Protein AF-A0A183KC51-F1 (afdb_monomer_lite)

InterPro domains:
  IPR023796 Serpin domain [PF00079] (11-127)
  IPR036186 Serpin superfamily [SSF56574] (10-128)
  IPR042178 Serpin superfamily, domain 1 [G3DSA:3.30.497.10] (3-129)

Foldseek 3Di:
DDPPDPDQLLVVLLVVCCVVPVPDPDDDDDDSVLVLLVLLLCLLLVVDDDVRNVVSCVSSVNPDRDCSNVVSLVVNQVVVCVQQVDDDPNHGPDDHAAEAEAEPPPDDDPSSVCCCCPRSVYHYYHDHPPDDDDDDDD

Sequence (138 aa):
MGFTTNEPRYNVFARDLLDISATGTNDYLSSPISVFLLLTTLLGSGGPKGNTKVQIAEALGLDDVKEDQKFASRIFALLYHNLTDEKIEGKQIVSIGNGMFLQNKTNIKLNFLTRMSNIFYNDVLNVSSYSYFKIFIH

Organism: NCBI:txid6186

Secondary structure (DSSP, 8-state):
--------HHHHHHHHHHHHH--SSS-----HHHHHHHHHHHHHHT---HHHHHHHHHHTT---TTSHHHHHHHHHHHHHHHHHS-EETTEESS---EEEEEETT----HHHHHHHHHHH-EEEEEE-TT--------

Structure (mmCIF, N/CA/C/O backbone):
data_AF-A0A183KC51-F1
#
_entry.id   AF-A0A183KC51-F1
#
loop_
_atom_site.group_PDB
_atom_site.id
_atom_site.type_symbol
_atom_site.label_atom_id
_atom_site.label_alt_id
_atom_site.label_comp_id
_atom_site.label_asym_id
_atom_site.label_entity_id
_atom_site.label_seq_id
_atom_site.pdbx_PDB_ins_code
_atom_site.Cartn_x
_atom_site.Cartn_y
_atom_site.Cartn_z
_atom_site.occupancy
_atom_site.B_i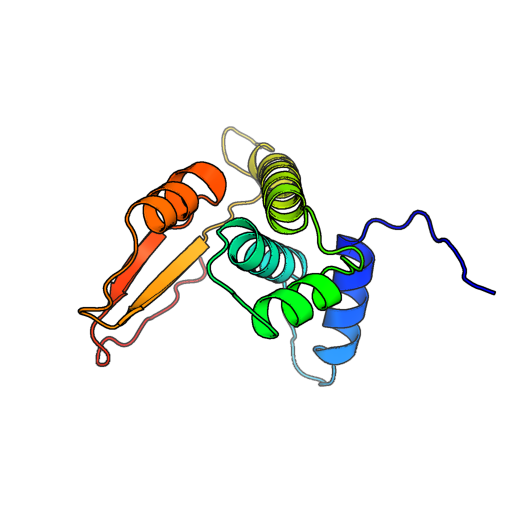so_or_equiv
_atom_site.auth_seq_id
_atom_site.auth_comp_id
_atom_site.auth_asym_id
_atom_site.auth_atom_id
_atom_site.pdbx_PDB_model_num
ATOM 1 N N . MET A 1 1 ? 20.257 24.536 0.609 1.00 31.00 1 MET A N 1
ATOM 2 C CA . MET A 1 1 ? 19.540 24.949 -0.616 1.00 31.00 1 MET A CA 1
ATOM 3 C C . MET A 1 1 ? 18.881 23.701 -1.169 1.00 31.00 1 MET A C 1
ATOM 5 O O . MET A 1 1 ? 19.588 22.832 -1.655 1.00 31.00 1 MET A O 1
ATOM 9 N N . GLY A 1 2 ? 17.580 23.532 -0.926 1.00 37.62 2 GLY A N 1
ATOM 10 C CA . GLY A 1 2 ? 16.860 22.310 -1.285 1.00 37.62 2 GLY A CA 1
ATOM 11 C C . GLY A 1 2 ? 16.558 22.296 -2.776 1.00 37.62 2 GLY A C 1
ATOM 12 O O . GLY A 1 2 ? 15.907 23.210 -3.273 1.00 37.62 2 GLY A O 1
ATOM 13 N N . PHE A 1 3 ? 17.043 21.280 -3.482 1.00 36.06 3 PHE A N 1
ATOM 14 C CA . PHE A 1 3 ? 16.557 20.973 -4.818 1.00 36.06 3 PHE A CA 1
ATOM 15 C C . PHE A 1 3 ? 15.105 20.511 -4.675 1.00 36.06 3 PHE A C 1
ATOM 17 O O . PHE A 1 3 ? 14.848 19.401 -4.220 1.00 36.06 3 PHE A O 1
ATOM 24 N N . THR A 1 4 ? 14.145 21.365 -5.023 1.00 46.41 4 THR A N 1
ATOM 25 C CA . THR A 1 4 ? 12.768 20.934 -5.271 1.00 46.41 4 THR A CA 1
ATOM 26 C C . THR A 1 4 ? 12.748 20.229 -6.620 1.00 46.41 4 THR A C 1
ATOM 28 O O . THR A 1 4 ? 12.428 20.808 -7.656 1.00 46.41 4 THR A O 1
ATOM 31 N N . THR A 1 5 ? 13.163 18.966 -6.639 1.00 51.81 5 THR A N 1
ATOM 32 C CA . THR A 1 5 ? 12.885 18.117 -7.791 1.00 51.81 5 THR A CA 1
ATOM 33 C C . THR A 1 5 ? 11.371 17.895 -7.829 1.00 51.81 5 THR A C 1
ATOM 35 O O . THR A 1 5 ? 10.773 17.447 -6.855 1.00 51.81 5 THR A O 1
ATOM 38 N N . ASN A 1 6 ? 10.723 18.202 -8.957 1.00 69.88 6 ASN A N 1
ATOM 39 C CA . ASN A 1 6 ? 9.317 17.851 -9.232 1.00 69.88 6 ASN A CA 1
ATOM 40 C C . ASN A 1 6 ? 9.127 16.322 -9.397 1.00 69.88 6 ASN A C 1
ATOM 42 O O . ASN A 1 6 ? 8.247 15.868 -10.126 1.00 69.88 6 ASN A O 1
ATOM 46 N N . GLU A 1 7 ? 10.003 15.521 -8.791 1.00 80.56 7 GLU A N 1
ATOM 47 C CA . GLU A 1 7 ? 10.041 14.076 -8.930 1.00 80.56 7 GLU A CA 1
ATOM 48 C C . GLU A 1 7 ? 8.875 13.457 -8.142 1.00 80.56 7 GLU A C 1
ATOM 50 O O . GLU A 1 7 ? 8.670 13.791 -6.969 1.00 80.56 7 GLU A O 1
ATOM 55 N N . PRO A 1 8 ? 8.087 12.553 -8.750 1.00 86.12 8 PRO A N 1
ATOM 56 C CA . PRO A 1 8 ? 7.043 11.852 -8.025 1.00 86.12 8 PRO A CA 1
ATOM 57 C C . PRO A 1 8 ? 7.610 11.064 -6.841 1.00 86.12 8 PRO A C 1
ATOM 59 O O . PRO A 1 8 ? 8.619 10.373 -6.955 1.00 86.12 8 PRO A O 1
ATOM 62 N N . ARG A 1 9 ? 6.919 11.104 -5.701 1.00 87.12 9 ARG A N 1
ATOM 63 C CA . ARG A 1 9 ? 7.398 10.501 -4.442 1.00 87.12 9 ARG A CA 1
ATOM 64 C C . ARG A 1 9 ? 7.661 8.998 -4.529 1.00 87.12 9 ARG A C 1
ATOM 66 O O . ARG A 1 9 ? 8.560 8.503 -3.864 1.00 87.12 9 ARG A O 1
ATOM 73 N N . TYR A 1 10 ? 6.912 8.282 -5.364 1.00 88.88 10 TYR A N 1
ATOM 74 C CA . TYR A 1 10 ? 7.135 6.855 -5.597 1.00 88.88 10 TYR A CA 1
ATOM 75 C C . TYR A 1 10 ? 8.462 6.568 -6.326 1.00 88.88 10 TYR A C 1
ATOM 77 O O . TYR A 1 10 ? 9.019 5.495 -6.125 1.00 88.88 10 TYR A O 1
ATOM 85 N N . ASN A 1 11 ? 9.006 7.514 -7.106 1.00 91.44 11 ASN A N 1
ATOM 86 C CA . ASN A 1 11 ? 10.333 7.379 -7.721 1.00 91.44 11 ASN A CA 1
ATOM 87 C C . ASN A 1 11 ? 11.445 7.591 -6.692 1.00 91.44 11 ASN A C 1
ATOM 89 O O . ASN A 1 11 ? 12.380 6.798 -6.641 1.00 91.44 11 ASN A O 1
ATOM 93 N N . VAL A 1 12 ? 11.306 8.615 -5.838 1.00 92.25 12 VAL A N 1
ATOM 94 C CA . VAL A 1 12 ? 12.233 8.853 -4.718 1.00 92.25 12 VAL A CA 1
ATOM 95 C C . VAL A 1 12 ? 12.270 7.626 -3.808 1.00 92.25 12 VAL A C 1
ATOM 97 O O . VAL A 1 12 ? 13.335 7.065 -3.581 1.00 92.25 12 VAL A O 1
ATOM 100 N N . PHE A 1 13 ? 11.097 7.135 -3.396 1.00 94.06 13 PHE A N 1
ATOM 101 C CA . PHE A 1 13 ? 10.981 5.915 -2.600 1.00 94.06 13 PHE A CA 1
ATOM 102 C C . PHE A 1 13 ? 11.625 4.702 -3.278 1.00 94.06 13 PHE A C 1
ATOM 104 O O . PHE A 1 13 ? 12.310 3.920 -2.625 1.00 94.06 13 PHE A O 1
ATOM 111 N N . ALA A 1 14 ? 11.397 4.521 -4.583 1.00 94.19 14 ALA A N 1
ATOM 112 C CA . ALA A 1 14 ? 11.958 3.393 -5.311 1.00 94.19 14 ALA A CA 1
ATOM 113 C C . ALA A 1 14 ? 13.487 3.434 -5.345 1.00 94.19 14 ALA A C 1
ATOM 115 O O . ALA A 1 14 ? 14.112 2.401 -5.118 1.00 94.19 14 ALA A O 1
ATOM 116 N N . ARG A 1 15 ? 14.074 4.611 -5.585 1.00 93.31 15 ARG A N 1
ATOM 117 C CA . ARG A 1 15 ? 15.525 4.813 -5.546 1.00 93.31 15 ARG A CA 1
ATOM 118 C C . ARG A 1 15 ? 16.080 4.467 -4.168 1.00 93.31 15 ARG A C 1
ATOM 120 O O . ARG A 1 15 ? 16.926 3.587 -4.071 1.00 93.31 15 ARG A O 1
ATOM 127 N N . ASP A 1 16 ? 15.523 5.064 -3.118 1.00 92.88 16 ASP A N 1
ATOM 128 C CA . ASP A 1 16 ? 16.006 4.865 -1.750 1.00 92.88 16 ASP A CA 1
ATOM 129 C C . ASP A 1 16 ? 15.876 3.392 -1.310 1.00 92.88 16 ASP A C 1
ATOM 131 O O . ASP A 1 16 ? 16.779 2.835 -0.685 1.00 92.88 16 ASP A O 1
ATOM 135 N N . LEU A 1 17 ? 14.778 2.716 -1.678 1.00 93.12 17 LEU A N 1
ATOM 136 C CA . LEU A 1 17 ? 14.597 1.292 -1.392 1.00 93.12 17 LEU A CA 1
ATOM 137 C C . LEU A 1 17 ? 15.637 0.435 -2.119 1.00 93.12 17 LEU A C 1
ATOM 139 O O . LEU A 1 17 ? 16.192 -0.487 -1.519 1.00 93.12 17 LEU A O 1
ATOM 143 N N . LEU A 1 18 ? 15.872 0.691 -3.407 1.00 92.56 18 LEU A N 1
ATOM 144 C CA . LEU A 1 18 ? 16.818 -0.084 -4.209 1.00 92.56 18 LEU A CA 1
ATOM 145 C C . LEU A 1 18 ? 18.256 0.126 -3.728 1.00 92.56 18 LEU A C 1
ATOM 147 O O . LEU A 1 18 ? 18.970 -0.861 -3.574 1.00 92.56 18 LEU A O 1
ATOM 151 N N . ASP A 1 19 ? 18.635 1.357 -3.384 1.00 91.88 19 ASP A N 1
ATOM 152 C CA . ASP A 1 19 ? 19.962 1.687 -2.850 1.00 91.88 19 ASP A CA 1
ATOM 153 C C . ASP A 1 19 ? 20.269 0.916 -1.554 1.00 91.88 19 ASP A C 1
ATOM 155 O O . ASP A 1 19 ? 21.395 0.467 -1.336 1.00 91.88 19 ASP A O 1
ATOM 159 N N . ILE A 1 20 ? 19.261 0.713 -0.699 1.00 90.38 20 ILE A N 1
ATOM 160 C CA . ILE A 1 20 ? 19.421 0.006 0.581 1.00 90.38 20 ILE A CA 1
ATOM 161 C C . ILE A 1 20 ? 19.318 -1.519 0.420 1.00 90.38 20 ILE A C 1
ATOM 163 O O . ILE A 1 20 ? 19.943 -2.268 1.173 1.00 90.38 20 ILE A O 1
ATOM 167 N N . SER A 1 21 ? 18.515 -2.008 -0.528 1.00 88.81 21 SER A N 1
ATOM 168 C CA . SER A 1 21 ? 18.199 -3.442 -0.633 1.00 88.81 21 SER A CA 1
ATOM 169 C C . SER A 1 21 ? 19.055 -4.207 -1.644 1.00 88.81 21 SER A C 1
ATOM 171 O O . SER A 1 21 ? 19.238 -5.412 -1.477 1.00 88.81 21 SER A O 1
ATOM 173 N N . ALA A 1 22 ? 19.627 -3.539 -2.648 1.00 86.38 22 ALA A N 1
ATOM 174 C CA . ALA A 1 22 ? 20.441 -4.158 -3.696 1.00 86.38 22 ALA A CA 1
ATOM 175 C C . ALA A 1 22 ? 21.945 -4.174 -3.346 1.00 86.38 22 ALA A C 1
ATOM 177 O O . ALA A 1 22 ? 22.788 -3.717 -4.111 1.00 86.38 22 ALA A O 1
ATOM 178 N N . THR A 1 23 ? 22.298 -4.689 -2.165 1.00 82.25 23 THR A N 1
ATOM 179 C CA . THR A 1 23 ? 23.669 -4.619 -1.611 1.00 82.25 23 THR A CA 1
ATOM 180 C C . THR A 1 23 ? 24.534 -5.862 -1.867 1.00 82.25 23 THR A C 1
ATOM 182 O O . THR A 1 23 ? 25.685 -5.913 -1.434 1.00 82.25 23 THR A O 1
ATOM 185 N N . GLY A 1 24 ? 24.003 -6.876 -2.558 1.00 80.56 24 GLY A N 1
ATOM 186 C CA . GLY A 1 24 ? 24.667 -8.163 -2.796 1.00 80.56 24 GLY A CA 1
ATOM 187 C C . GLY A 1 24 ? 25.032 -8.428 -4.259 1.00 80.56 24 GLY A C 1
ATOM 188 O O . GLY A 1 24 ? 24.647 -7.691 -5.158 1.00 80.56 24 GLY A O 1
ATOM 189 N N . THR A 1 25 ? 25.756 -9.525 -4.497 1.00 81.94 25 THR A N 1
ATOM 190 C CA . THR A 1 25 ? 26.167 -9.984 -5.842 1.00 81.94 25 THR A CA 1
ATOM 191 C C . THR A 1 25 ? 25.259 -11.067 -6.431 1.00 81.94 25 THR A C 1
ATOM 193 O O . THR A 1 25 ? 25.545 -11.580 -7.508 1.00 81.94 25 THR A O 1
ATOM 196 N N . ASN A 1 26 ? 24.215 -11.472 -5.706 1.00 89.69 26 ASN A N 1
ATOM 197 C CA . ASN A 1 26 ? 23.274 -12.498 -6.151 1.00 89.69 26 ASN A CA 1
ATOM 198 C C . ASN A 1 26 ? 22.178 -11.890 -7.028 1.00 89.69 26 ASN A C 1
ATOM 200 O O . ASN A 1 26 ? 21.915 -10.689 -6.951 1.00 89.69 26 ASN A O 1
ATOM 204 N N . ASP A 1 27 ? 21.489 -12.744 -7.785 1.00 90.12 27 ASP A N 1
ATOM 205 C CA . ASP A 1 27 ? 20.282 -12.353 -8.508 1.00 90.12 27 ASP A CA 1
ATOM 206 C C . ASP A 1 27 ? 19.275 -11.713 -7.545 1.00 90.12 27 ASP A C 1
ATOM 208 O O . ASP A 1 27 ? 18.909 -12.281 -6.511 1.00 90.12 27 ASP A O 1
ATOM 212 N N . TYR A 1 28 ? 18.843 -10.504 -7.892 1.00 89.81 28 TYR A N 1
ATOM 213 C CA . TYR A 1 28 ? 17.953 -9.685 -7.085 1.00 89.81 28 TYR A CA 1
ATOM 214 C C . TYR A 1 28 ? 16.738 -9.282 -7.919 1.00 89.81 28 TYR A C 1
ATOM 216 O O . TYR A 1 28 ? 16.870 -8.711 -9.001 1.00 89.81 28 TYR A O 1
ATOM 224 N N . LEU A 1 29 ? 15.547 -9.568 -7.394 1.00 89.50 29 LEU A N 1
ATOM 225 C CA . LEU A 1 29 ? 14.273 -9.186 -7.990 1.00 89.50 29 LEU A CA 1
ATOM 226 C C . LEU A 1 29 ? 13.430 -8.472 -6.939 1.00 89.50 29 LEU A C 1
ATOM 228 O O . LEU A 1 29 ? 13.199 -8.993 -5.849 1.00 89.50 29 LEU A O 1
ATOM 232 N N . SER A 1 30 ? 12.946 -7.285 -7.285 1.00 91.62 30 SER A N 1
ATOM 233 C CA . SER A 1 30 ? 12.105 -6.482 -6.407 1.00 91.62 30 SER A CA 1
ATOM 234 C C . SER A 1 30 ? 11.132 -5.635 -7.208 1.00 91.62 30 SER A C 1
ATOM 236 O O . SER A 1 30 ? 11.374 -5.291 -8.363 1.00 91.62 30 SER A O 1
ATOM 238 N N . SER A 1 31 ? 10.026 -5.283 -6.560 1.00 93.50 31 SER A N 1
ATOM 239 C CA . SER A 1 31 ? 9.030 -4.349 -7.064 1.00 93.50 31 SER A CA 1
ATOM 240 C C . SER A 1 31 ? 8.850 -3.239 -6.026 1.00 93.50 31 SER A C 1
ATOM 242 O O . SER A 1 31 ? 8.004 -3.362 -5.133 1.00 93.50 31 SER A O 1
ATOM 244 N N . PRO A 1 32 ? 9.631 -2.143 -6.106 1.00 94.50 32 PRO A N 1
ATOM 245 C CA . PRO A 1 32 ? 9.513 -1.037 -5.159 1.00 94.50 32 PRO A CA 1
ATOM 246 C C . PRO A 1 32 ? 8.107 -0.441 -5.096 1.00 94.50 32 PRO A C 1
ATOM 248 O O . PRO A 1 32 ? 7.631 -0.068 -4.025 1.00 94.50 32 PRO A O 1
ATOM 251 N N . ILE A 1 33 ? 7.401 -0.432 -6.230 1.00 93.69 33 ILE A N 1
ATOM 252 C CA . ILE A 1 33 ? 6.013 0.021 -6.299 1.00 93.69 33 ILE A CA 1
ATOM 253 C C . ILE A 1 33 ? 5.074 -0.851 -5.453 1.00 93.69 33 ILE A C 1
ATOM 255 O O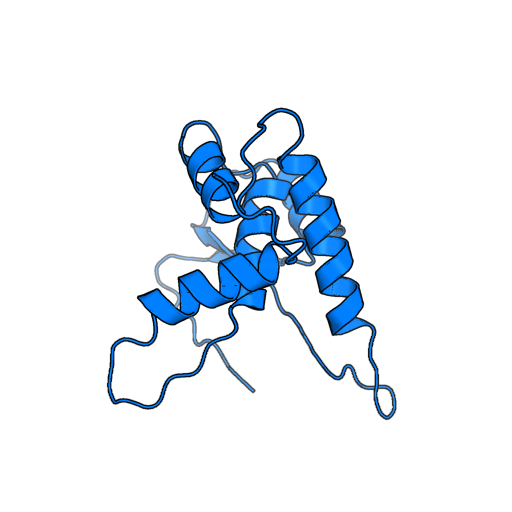 . ILE A 1 33 ? 4.171 -0.320 -4.814 1.00 93.69 33 ILE A O 1
ATOM 259 N N . SER A 1 34 ? 5.318 -2.163 -5.355 1.00 93.12 34 SER A N 1
ATOM 260 C CA . SER A 1 34 ? 4.519 -3.056 -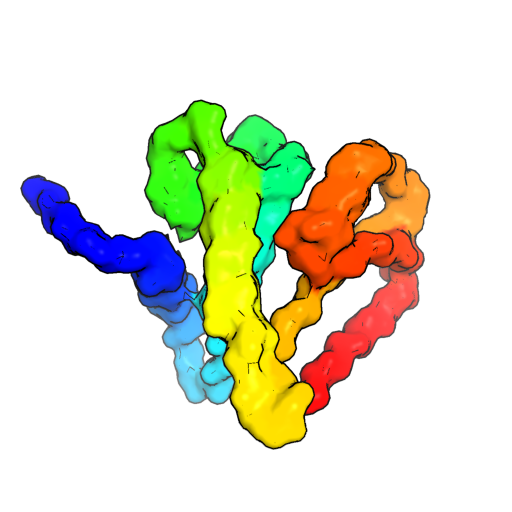4.503 1.00 93.12 34 SER A CA 1
ATOM 261 C C . SER A 1 34 ? 4.698 -2.727 -3.019 1.00 93.12 34 SER A C 1
ATOM 263 O O . SER A 1 34 ? 3.726 -2.678 -2.267 1.00 93.12 34 SER A O 1
ATOM 265 N N . VAL A 1 35 ? 5.929 -2.422 -2.595 1.00 94.81 35 VAL A N 1
ATOM 266 C CA . VAL A 1 35 ? 6.216 -1.994 -1.215 1.00 94.81 35 VAL A CA 1
ATOM 267 C C . VAL A 1 35 ? 5.581 -0.630 -0.930 1.00 94.81 35 VAL A C 1
ATOM 269 O O . VAL A 1 35 ? 4.980 -0.428 0.125 1.00 94.81 35 VAL A O 1
ATOM 272 N N . PHE A 1 36 ? 5.632 0.291 -1.891 1.00 95.38 36 PHE A N 1
ATOM 273 C CA . PHE A 1 36 ? 4.977 1.591 -1.780 1.00 95.38 36 PHE A CA 1
ATOM 274 C C . PHE A 1 36 ? 3.446 1.461 -1.640 1.00 95.38 36 PHE A C 1
ATOM 276 O O . PHE A 1 36 ? 2.832 2.093 -0.774 1.00 95.38 36 PHE A O 1
ATOM 283 N N . LEU A 1 37 ? 2.812 0.593 -2.437 1.00 95.38 37 LEU A N 1
ATOM 284 C CA . LEU A 1 37 ? 1.377 0.288 -2.344 1.00 95.38 37 LEU A CA 1
ATOM 285 C C . LEU A 1 37 ? 1.003 -0.361 -1.000 1.00 95.38 37 LEU A C 1
ATOM 287 O O . LEU A 1 37 ? -0.036 -0.038 -0.420 1.00 95.38 37 LEU A O 1
ATOM 291 N N . LEU A 1 38 ? 1.869 -1.212 -0.447 1.00 95.44 38 LEU A N 1
ATOM 292 C CA . LEU A 1 38 ? 1.685 -1.779 0.891 1.00 95.44 38 LEU A CA 1
ATOM 293 C C . LEU A 1 38 ? 1.707 -0.692 1.978 1.00 95.44 38 LEU A C 1
ATOM 295 O O . LEU A 1 38 ? 0.811 -0.636 2.822 1.00 95.44 38 LEU A O 1
ATOM 299 N N . LEU A 1 39 ? 2.699 0.201 1.959 1.00 95.62 39 LEU A N 1
ATOM 300 C CA . LEU A 1 39 ? 2.818 1.271 2.956 1.00 95.62 39 LEU A CA 1
ATOM 301 C C . LEU A 1 39 ? 1.663 2.277 2.864 1.00 95.62 39 LEU A C 1
ATOM 303 O O . LEU A 1 39 ? 1.102 2.673 3.889 1.00 95.62 39 LEU A O 1
ATOM 307 N N . THR A 1 40 ? 1.249 2.640 1.648 1.00 95.50 40 THR A N 1
ATOM 308 C CA . THR A 1 40 ? 0.069 3.493 1.434 1.00 95.50 40 THR A CA 1
ATOM 309 C C . THR A 1 40 ? -1.228 2.811 1.879 1.00 95.50 40 THR A C 1
ATOM 311 O O . THR A 1 40 ? -2.091 3.482 2.443 1.00 95.50 40 THR A O 1
ATOM 314 N N . THR A 1 41 ? -1.342 1.486 1.742 1.00 96.00 41 THR A N 1
ATOM 315 C CA . THR A 1 41 ? -2.451 0.694 2.303 1.00 96.00 41 THR A CA 1
ATOM 316 C C . THR A 1 41 ? -2.476 0.756 3.829 1.00 96.00 41 THR A C 1
ATOM 318 O O . THR A 1 41 ? -3.512 1.048 4.435 1.00 96.00 41 THR A O 1
ATOM 321 N N . LEU A 1 42 ? -1.333 0.533 4.485 1.00 94.00 42 LEU A N 1
ATOM 322 C CA . LEU A 1 42 ? -1.237 0.600 5.944 1.00 94.00 42 LEU A CA 1
ATOM 323 C C . LEU A 1 42 ? -1.604 1.997 6.453 1.00 94.00 42 LEU A C 1
ATOM 325 O O . LEU A 1 42 ? -2.490 2.132 7.296 1.00 94.00 42 LEU A O 1
ATOM 329 N N . LEU A 1 43 ? -0.996 3.046 5.900 1.00 94.44 43 LEU A N 1
ATOM 330 C CA . LEU A 1 43 ? -1.279 4.420 6.307 1.00 94.44 43 LEU A CA 1
ATOM 331 C C . LEU A 1 43 ? -2.725 4.834 5.987 1.00 94.44 43 LEU A C 1
ATOM 333 O O . LEU A 1 43 ? -3.412 5.404 6.837 1.00 94.44 43 LEU A O 1
ATOM 337 N N . GLY A 1 44 ? -3.212 4.498 4.790 1.00 94.12 44 GLY A N 1
ATOM 338 C CA . GLY A 1 44 ? -4.540 4.850 4.289 1.00 94.12 44 GLY A CA 1
ATOM 339 C C . GLY A 1 44 ? -5.694 4.120 4.985 1.00 94.12 44 GLY A C 1
ATOM 340 O O . GLY A 1 44 ? -6.757 4.700 5.232 1.00 94.12 44 GLY A O 1
ATOM 341 N N . SER A 1 45 ? -5.485 2.876 5.415 1.00 93.31 45 SER A N 1
ATOM 342 C CA . SER A 1 45 ? -6.453 2.142 6.244 1.00 93.31 45 SER A CA 1
ATOM 343 C C . SER A 1 45 ? -6.622 2.772 7.634 1.00 93.31 45 SER A C 1
ATOM 345 O O . SER A 1 45 ? -7.684 2.668 8.256 1.00 93.31 45 SER A O 1
ATOM 347 N N . GLY A 1 46 ? -5.598 3.490 8.109 1.00 91.06 46 GLY A N 1
ATOM 348 C CA 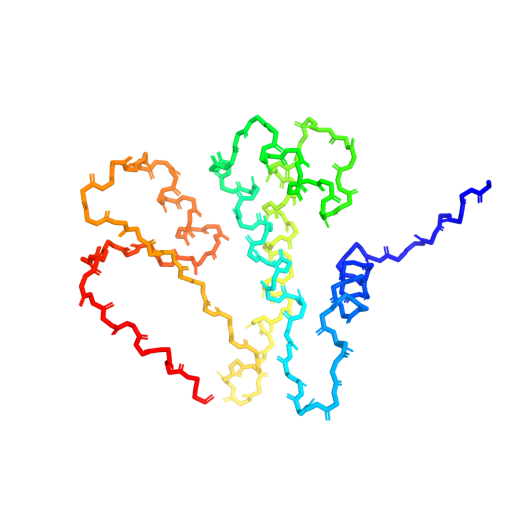. GLY A 1 46 ? -5.548 4.077 9.443 1.00 91.06 46 GLY A CA 1
ATOM 349 C C . GLY A 1 46 ? -5.303 3.050 10.548 1.00 91.06 46 GLY A C 1
ATOM 350 O O . GLY A 1 46 ? -5.612 3.345 11.706 1.00 91.06 46 GLY A O 1
ATOM 351 N N . GLY A 1 47 ? -4.788 1.864 10.204 1.00 90.44 47 GLY A N 1
ATOM 352 C CA . GLY A 1 47 ? -4.358 0.844 11.164 1.00 90.44 47 GLY A CA 1
ATOM 353 C C . GLY A 1 47 ? -3.225 1.337 12.074 1.00 90.44 47 GLY A C 1
ATOM 354 O O . GLY A 1 47 ? -3.418 1.369 13.292 1.00 90.44 47 GLY A O 1
ATOM 355 N N . PRO A 1 48 ? -2.086 1.794 11.518 1.00 91.62 48 PRO A N 1
ATOM 356 C CA . PRO A 1 48 ? -0.990 2.384 12.279 1.00 91.62 48 PRO A CA 1
ATOM 357 C C . PRO A 1 48 ? -1.415 3.642 13.049 1.00 91.62 48 PRO A C 1
ATOM 359 O O . PRO A 1 48 ? -2.172 4.481 12.551 1.00 91.62 48 PRO A O 1
ATOM 362 N N . LYS A 1 49 ? -0.902 3.786 14.275 1.00 90.38 49 LYS A N 1
ATOM 363 C CA . LYS A 1 49 ? -1.135 4.923 15.184 1.00 90.38 49 LYS A CA 1
ATOM 364 C C . LYS A 1 49 ? 0.187 5.406 15.782 1.00 90.38 49 LYS A C 1
ATOM 366 O O . LYS A 1 49 ? 1.191 4.704 15.702 1.00 90.38 49 LYS A O 1
ATOM 371 N N . GLY A 1 50 ? 0.172 6.596 16.390 1.00 91.00 50 GLY A N 1
ATOM 372 C CA . GLY A 1 50 ? 1.337 7.169 17.074 1.00 91.00 50 GLY A CA 1
ATOM 373 C C . GLY A 1 50 ? 2.576 7.218 16.177 1.00 91.00 50 GLY A C 1
ATOM 374 O O . GLY A 1 50 ? 2.467 7.520 14.989 1.00 91.00 50 GLY A O 1
ATOM 375 N N . ASN A 1 51 ? 3.732 6.859 16.732 1.00 92.56 51 ASN A N 1
ATOM 376 C CA . ASN A 1 51 ? 5.016 6.905 16.026 1.00 92.56 51 ASN A CA 1
ATOM 377 C C . ASN A 1 51 ? 5.060 5.993 14.794 1.00 92.56 51 ASN A C 1
ATOM 379 O O . ASN A 1 51 ? 5.676 6.358 13.802 1.00 92.56 51 ASN A O 1
ATOM 383 N N . THR A 1 52 ? 4.360 4.854 14.801 1.00 93.00 52 THR A N 1
ATOM 384 C CA . THR A 1 52 ? 4.295 3.973 13.623 1.00 93.00 52 THR A CA 1
ATOM 385 C C . THR A 1 52 ? 3.623 4.671 12.443 1.00 93.00 52 THR A C 1
ATOM 387 O O . THR A 1 52 ? 4.054 4.511 11.307 1.00 93.00 52 THR A O 1
ATOM 390 N N . LYS A 1 53 ? 2.582 5.480 12.695 1.00 92.56 53 LYS A N 1
ATOM 391 C CA . LYS A 1 53 ? 1.963 6.304 11.646 1.00 92.56 53 LYS A CA 1
ATOM 392 C C . LYS A 1 53 ? 2.983 7.300 11.080 1.00 92.56 53 LYS A C 1
ATOM 394 O O . LYS A 1 53 ? 3.076 7.423 9.866 1.00 92.56 53 LYS A O 1
ATOM 399 N N . VAL A 1 54 ? 3.720 7.982 11.960 1.00 91.44 54 VAL A N 1
ATOM 400 C CA . VAL A 1 54 ? 4.711 9.007 11.590 1.00 91.44 54 VAL A CA 1
ATOM 401 C C . VAL A 1 54 ? 5.824 8.405 10.736 1.00 91.44 54 VAL A C 1
ATOM 403 O O . VAL A 1 54 ? 6.058 8.886 9.640 1.00 91.44 54 VAL A O 1
ATOM 406 N N . GLN A 1 55 ? 6.411 7.287 11.159 1.00 92.12 55 GLN A N 1
ATOM 407 C CA . GLN A 1 55 ? 7.492 6.627 10.419 1.00 92.12 55 GLN A CA 1
ATOM 408 C C . GLN A 1 55 ? 7.056 6.146 9.030 1.00 92.12 55 GLN A C 1
ATOM 410 O O . GLN A 1 55 ? 7.812 6.253 8.070 1.00 92.12 55 GLN A O 1
ATOM 415 N N . ILE A 1 56 ? 5.826 5.631 8.893 1.00 94.19 56 ILE A N 1
ATOM 416 C CA . ILE A 1 56 ? 5.296 5.245 7.576 1.00 94.19 56 ILE A CA 1
ATOM 417 C C . ILE A 1 56 ? 5.053 6.486 6.708 1.00 94.19 56 ILE A C 1
ATOM 419 O O . ILE A 1 56 ? 5.312 6.449 5.509 1.00 94.19 56 ILE A O 1
ATOM 423 N N . ALA A 1 57 ? 4.555 7.578 7.292 1.00 92.50 57 ALA A N 1
ATOM 424 C CA . ALA A 1 57 ? 4.360 8.832 6.575 1.00 92.50 57 ALA A CA 1
ATOM 425 C C . ALA A 1 57 ? 5.702 9.395 6.074 1.00 92.50 57 ALA A C 1
ATOM 427 O O . ALA A 1 57 ? 5.825 9.655 4.880 1.00 92.50 57 ALA A O 1
ATOM 428 N N . GLU A 1 58 ? 6.719 9.466 6.933 1.00 91.06 58 GLU A N 1
ATOM 429 C CA . GLU A 1 58 ? 8.086 9.881 6.585 1.00 91.06 58 GLU A CA 1
ATOM 430 C C . GLU A 1 58 ? 8.692 8.995 5.490 1.00 91.06 58 GLU A C 1
ATOM 432 O O . GLU A 1 58 ? 9.235 9.511 4.518 1.00 91.06 58 GLU A O 1
ATOM 437 N N . ALA A 1 59 ? 8.522 7.670 5.573 1.00 91.31 59 ALA A N 1
ATOM 438 C CA . ALA A 1 59 ? 8.977 6.752 4.527 1.00 91.31 59 ALA A CA 1
ATOM 439 C C . ALA A 1 59 ? 8.300 7.016 3.168 1.00 91.31 59 ALA A C 1
ATOM 441 O O . ALA A 1 59 ? 8.890 6.772 2.123 1.00 91.31 59 ALA A O 1
ATOM 442 N N . LEU A 1 60 ? 7.072 7.541 3.159 1.00 91.56 60 LEU A N 1
ATOM 443 C CA . LEU A 1 60 ? 6.355 7.972 1.951 1.00 91.56 60 LEU A CA 1
ATOM 444 C C . LEU A 1 60 ? 6.643 9.445 1.576 1.00 91.56 60 LEU A C 1
ATOM 446 O O . LEU A 1 60 ? 6.004 9.999 0.671 1.00 91.56 60 LEU A O 1
ATOM 450 N N . GLY A 1 61 ? 7.566 10.097 2.290 1.00 88.56 61 GLY A N 1
ATOM 451 C CA . GLY A 1 61 ? 7.931 11.510 2.170 1.00 88.56 61 GLY A CA 1
ATOM 452 C C . GLY A 1 61 ? 6.856 12.488 2.655 1.00 88.56 61 GLY A C 1
ATOM 453 O O . GLY A 1 61 ? 6.853 13.649 2.248 1.00 88.56 61 GLY A O 1
ATOM 454 N N . LEU A 1 62 ? 5.846 12.027 3.401 1.00 85.62 62 LEU A N 1
ATOM 455 C CA . LEU A 1 62 ? 4.692 12.807 3.865 1.00 85.62 62 LEU A CA 1
ATOM 456 C C . LEU A 1 62 ? 5.017 13.551 5.163 1.00 85.62 62 LEU A C 1
ATOM 458 O O . LEU A 1 62 ? 4.736 13.062 6.253 1.00 85.62 62 LEU A O 1
ATOM 462 N N . ASP A 1 63 ? 5.571 14.752 5.015 1.00 71.38 63 ASP A N 1
ATOM 463 C CA . ASP A 1 63 ? 6.068 15.555 6.140 1.00 71.38 63 ASP A CA 1
ATOM 464 C C . ASP A 1 63 ? 4.974 16.341 6.900 1.00 71.38 63 ASP A C 1
ATOM 466 O O . ASP A 1 63 ? 5.227 16.823 8.003 1.00 71.38 63 ASP A O 1
ATOM 470 N N . ASP A 1 64 ? 3.756 16.484 6.346 1.00 65.19 64 ASP A N 1
ATOM 471 C CA . ASP A 1 64 ? 2.682 17.297 6.948 1.00 65.19 64 ASP A CA 1
ATOM 472 C C . ASP A 1 64 ? 1.400 16.492 7.242 1.00 65.19 64 ASP A C 1
ATOM 474 O O . ASP A 1 64 ? 0.663 16.074 6.349 1.00 65.19 64 ASP A O 1
ATOM 478 N N . VAL A 1 65 ? 1.140 16.326 8.544 1.00 59.91 65 VAL A N 1
ATOM 479 C CA . VAL A 1 65 ? 0.555 15.132 9.194 1.00 59.91 65 VAL A CA 1
ATOM 480 C C . VAL A 1 65 ? -0.987 15.112 9.215 1.00 59.91 65 VAL A C 1
ATOM 482 O O . VAL A 1 65 ? -1.634 14.181 9.724 1.00 59.91 65 VAL A O 1
ATOM 485 N N . LYS A 1 66 ? -1.628 16.185 8.735 1.00 67.56 66 LYS A N 1
ATOM 486 C CA . LYS A 1 66 ? -3.071 16.397 8.956 1.00 67.56 66 LYS A CA 1
ATOM 487 C C . LYS A 1 66 ? -3.963 15.586 8.016 1.00 67.56 66 LYS A C 1
ATOM 489 O O . LYS A 1 66 ? -5.080 15.258 8.412 1.00 67.56 66 LYS A O 1
ATOM 494 N N . GLU A 1 67 ? -3.485 15.201 6.830 1.00 77.25 67 GLU A N 1
ATOM 495 C CA . GLU A 1 67 ? -4.286 14.456 5.840 1.00 77.25 67 GLU A CA 1
ATOM 496 C C . GLU A 1 67 ? -3.623 13.169 5.300 1.00 77.25 67 GLU A C 1
ATOM 498 O O . GLU A 1 67 ? -4.132 12.583 4.341 1.00 77.25 67 GLU A O 1
ATOM 503 N N . ASP A 1 68 ? -2.556 12.658 5.926 1.00 83.50 68 ASP A N 1
ATOM 504 C CA . ASP A 1 68 ? -1.739 11.546 5.388 1.00 83.50 68 ASP A CA 1
ATOM 505 C C . ASP A 1 68 ? -2.562 10.311 5.034 1.00 83.50 68 ASP A C 1
ATOM 507 O O . ASP A 1 68 ? -2.326 9.666 4.019 1.00 83.50 68 ASP A O 1
ATOM 511 N N . GLN A 1 69 ? -3.579 9.996 5.842 1.00 89.31 69 GLN A N 1
ATOM 512 C CA . GLN A 1 69 ? -4.450 8.851 5.593 1.00 89.31 69 GLN A CA 1
ATOM 513 C C . GLN A 1 69 ? -5.225 9.001 4.272 1.00 89.31 69 GLN A C 1
ATOM 515 O O . GLN A 1 69 ? -5.328 8.067 3.472 1.00 89.31 69 GLN A O 1
ATOM 520 N N . LYS A 1 70 ? -5.796 10.183 4.037 1.00 90.56 70 LYS A N 1
ATOM 521 C CA . LYS A 1 70 ? -6.590 10.474 2.840 1.00 90.56 70 LYS A CA 1
ATOM 522 C C . LYS A 1 70 ? -5.688 10.585 1.618 1.00 90.56 70 LYS A C 1
ATOM 524 O O . LYS A 1 70 ? -6.047 10.082 0.556 1.00 90.56 70 LYS A O 1
ATOM 529 N N . PHE A 1 71 ? -4.518 11.197 1.781 1.00 90.31 71 PHE A N 1
ATOM 530 C CA . PHE A 1 71 ? -3.505 11.267 0.737 1.00 90.31 71 PHE A CA 1
ATOM 531 C C . PHE A 1 71 ? -3.021 9.870 0.332 1.00 90.31 71 PHE A C 1
ATOM 533 O O . PHE A 1 71 ? -3.094 9.525 -0.844 1.00 90.31 71 PHE A O 1
ATOM 540 N N . ALA A 1 72 ? -2.630 9.032 1.295 1.00 92.94 72 ALA A N 1
ATOM 541 C CA . ALA A 1 72 ? -2.177 7.666 1.047 1.00 92.94 72 ALA A CA 1
ATOM 542 C C . ALA A 1 72 ? -3.246 6.825 0.335 1.00 92.94 72 ALA A C 1
ATOM 544 O O . ALA A 1 72 ? -2.940 6.146 -0.639 1.00 92.94 72 ALA A O 1
ATOM 545 N N . SER A 1 73 ? -4.513 6.942 0.751 1.00 94.44 73 SER A N 1
ATOM 546 C CA . SER A 1 73 ? -5.629 6.247 0.092 1.00 94.44 73 SER A CA 1
ATOM 547 C C . SER A 1 73 ? -5.810 6.683 -1.368 1.00 94.44 73 SER A C 1
ATOM 549 O O . SER A 1 73 ? -6.043 5.853 -2.241 1.00 94.44 73 SER A O 1
ATOM 551 N N . ARG A 1 74 ? -5.687 7.988 -1.652 1.00 93.00 74 ARG A N 1
ATOM 552 C CA . ARG A 1 74 ? -5.802 8.534 -3.015 1.00 93.00 74 ARG A CA 1
ATOM 553 C C . ARG A 1 74 ? -4.650 8.094 -3.907 1.00 93.00 74 ARG A C 1
ATOM 555 O O . ARG A 1 74 ? -4.885 7.712 -5.047 1.00 93.00 74 ARG A O 1
ATOM 562 N N . ILE A 1 75 ? -3.425 8.154 -3.390 1.00 93.19 75 ILE A N 1
ATOM 563 C CA . ILE A 1 75 ? -2.235 7.732 -4.129 1.00 93.19 75 ILE A CA 1
ATOM 564 C C . ILE A 1 75 ? -2.271 6.233 -4.408 1.00 93.19 75 ILE A C 1
ATOM 566 O O . ILE A 1 75 ? -1.975 5.839 -5.532 1.00 93.19 75 ILE A O 1
ATOM 570 N N . PHE A 1 76 ? -2.688 5.416 -3.435 1.00 95.06 76 PHE A N 1
ATOM 571 C CA . PHE A 1 76 ? -2.903 3.990 -3.659 1.00 95.06 76 PHE A CA 1
ATOM 572 C C . PHE A 1 76 ? -3.863 3.762 -4.830 1.00 95.06 76 PHE A C 1
ATOM 574 O O . PHE A 1 76 ? -3.491 3.097 -5.789 1.00 95.06 76 PHE A O 1
ATOM 581 N N . ALA A 1 77 ? -5.063 4.353 -4.780 1.00 94.75 77 ALA A N 1
ATOM 582 C CA . ALA A 1 77 ? -6.077 4.144 -5.811 1.00 94.75 77 ALA A CA 1
ATOM 583 C C . ALA A 1 77 ? -5.578 4.586 -7.195 1.00 94.75 77 ALA A C 1
ATOM 585 O O . ALA A 1 77 ? -5.705 3.837 -8.158 1.00 94.75 77 ALA A O 1
ATOM 586 N N . LEU A 1 78 ? -4.957 5.768 -7.286 1.00 93.94 78 LEU A N 1
ATOM 587 C CA . LEU A 1 78 ? -4.402 6.283 -8.538 1.00 93.94 78 LEU A CA 1
ATOM 588 C C . LEU A 1 78 ? -3.365 5.324 -9.137 1.00 93.94 78 LEU A C 1
ATOM 590 O O . LEU A 1 78 ? -3.453 4.981 -10.310 1.00 93.94 78 LEU A O 1
ATOM 594 N N . LEU A 1 79 ? -2.387 4.891 -8.339 1.00 93.56 79 LEU A N 1
ATOM 595 C CA . LEU A 1 79 ? -1.316 4.018 -8.819 1.00 93.56 79 LEU A CA 1
ATOM 596 C C . LEU A 1 79 ? -1.827 2.612 -9.142 1.00 93.56 79 LEU A C 1
ATOM 598 O O . LEU A 1 79 ? -1.450 2.056 -10.167 1.00 93.56 79 LEU A O 1
ATOM 602 N N . TYR A 1 80 ? -2.700 2.053 -8.303 1.00 94.69 80 TYR A N 1
ATOM 603 C CA . TYR A 1 80 ? -3.292 0.738 -8.529 1.00 94.69 80 TYR A CA 1
ATOM 604 C C . TYR A 1 80 ? -4.061 0.700 -9.853 1.00 94.69 80 TYR A C 1
ATOM 606 O O . TYR A 1 80 ? -3.822 -0.187 -10.669 1.00 94.69 80 TYR A O 1
ATOM 614 N N . HIS A 1 81 ? -4.931 1.683 -10.103 1.00 94.00 81 HIS A N 1
ATOM 615 C CA . HIS A 1 81 ? -5.703 1.756 -11.345 1.00 94.00 81 HIS A CA 1
ATOM 616 C C . HIS A 1 81 ? -4.813 2.006 -12.561 1.00 94.00 81 HIS A C 1
ATOM 618 O O . HIS A 1 81 ? -4.910 1.271 -13.538 1.00 94.00 81 HIS A O 1
ATOM 624 N N . ASN A 1 82 ? -3.857 2.937 -12.473 1.00 92.50 82 ASN A N 1
ATOM 625 C CA . ASN A 1 82 ? -2.919 3.185 -13.571 1.00 92.50 82 ASN A CA 1
ATOM 626 C C . ASN A 1 82 ? -2.134 1.930 -13.987 1.00 92.50 82 ASN A C 1
ATOM 628 O O . ASN A 1 82 ? -1.794 1.795 -15.154 1.00 92.50 82 ASN A O 1
ATOM 632 N N . LEU A 1 83 ? -1.838 1.025 -13.050 1.00 91.56 83 LEU A N 1
ATOM 633 C CA . LEU A 1 83 ? -1.109 -0.211 -13.340 1.00 91.56 83 LEU A CA 1
ATOM 634 C C . LEU A 1 83 ? -2.033 -1.346 -13.802 1.00 91.56 83 LEU A C 1
ATOM 636 O O . LEU A 1 83 ? -1.673 -2.103 -14.696 1.00 91.56 83 LEU A O 1
ATOM 640 N N . THR A 1 84 ? -3.208 -1.494 -13.188 1.00 93.31 84 THR A N 1
ATOM 641 C CA . THR A 1 84 ? -4.067 -2.683 -13.364 1.00 93.31 84 THR A CA 1
ATOM 642 C C . THR A 1 84 ? -5.185 -2.511 -14.393 1.00 93.31 84 THR A C 1
ATOM 644 O O . THR A 1 84 ? -5.797 -3.504 -14.804 1.00 93.31 84 THR A O 1
ATOM 647 N N . ASP A 1 85 ? -5.457 -1.281 -14.836 1.00 93.25 85 ASP A N 1
ATOM 648 C CA . ASP A 1 85 ? -6.479 -1.011 -15.850 1.00 93.25 85 ASP A CA 1
ATOM 649 C C . ASP A 1 85 ? -5.973 -1.311 -17.273 1.00 93.25 85 ASP A C 1
ATOM 651 O O . ASP A 1 85 ? -6.784 -1.562 -18.172 1.00 93.25 85 ASP A O 1
ATOM 655 N N . GLU A 1 86 ? -4.651 -1.340 -17.489 1.00 91.56 86 GLU A N 1
ATOM 656 C CA . GLU A 1 86 ? -4.058 -1.677 -18.785 1.00 91.56 86 GLU A CA 1
ATOM 657 C C . GLU A 1 86 ? -4.297 -3.149 -19.155 1.00 91.56 86 GLU A C 1
ATOM 659 O O . GLU A 1 86 ? -4.037 -4.073 -18.373 1.00 91.56 86 GLU A O 1
ATOM 664 N N . LYS A 1 87 ? -4.781 -3.380 -20.385 1.00 92.44 87 LYS A N 1
ATOM 665 C CA . LYS A 1 87 ? -5.124 -4.714 -20.894 1.00 92.44 87 LYS A CA 1
ATOM 666 C C . LYS A 1 87 ? -4.571 -4.960 -22.292 1.00 92.44 87 LYS A C 1
ATOM 668 O O . LYS A 1 87 ? -4.718 -4.119 -23.175 1.00 92.44 87 LYS A O 1
ATOM 673 N N . ILE A 1 88 ? -4.043 -6.161 -22.514 1.00 92.38 88 ILE A N 1
ATOM 674 C CA . ILE A 1 88 ? -3.689 -6.699 -23.835 1.00 92.38 88 ILE A CA 1
ATOM 675 C C . ILE A 1 88 ? -4.511 -7.971 -24.044 1.00 92.38 88 ILE A C 1
ATOM 677 O O . ILE A 1 88 ? -4.558 -8.833 -23.170 1.00 92.38 88 ILE A O 1
ATOM 681 N N . GLU A 1 89 ? -5.220 -8.062 -25.174 1.00 92.31 89 GLU A N 1
ATOM 682 C CA . GLU A 1 89 ? -6.086 -9.211 -25.510 1.00 92.31 89 GLU A CA 1
ATOM 683 C C . GLU A 1 89 ? -7.106 -9.562 -24.404 1.00 92.31 89 GLU A C 1
ATOM 685 O O . GLU A 1 89 ? -7.423 -10.721 -24.143 1.00 92.31 89 GLU A O 1
ATOM 690 N N . GLY A 1 90 ? -7.617 -8.538 -23.711 1.00 87.50 90 GLY A N 1
ATOM 691 C CA . GLY A 1 90 ? -8.590 -8.693 -22.626 1.00 87.50 90 GLY A CA 1
ATOM 692 C C . GLY A 1 90 ? -8.006 -9.141 -21.281 1.00 87.50 90 GLY A C 1
ATOM 693 O O . GLY A 1 90 ? -8.759 -9.236 -20.312 1.00 87.50 90 GLY A O 1
ATOM 694 N N . LYS A 1 91 ? -6.690 -9.365 -21.182 1.00 87.50 91 LYS A N 1
ATOM 695 C CA . LYS A 1 91 ? -5.992 -9.724 -19.938 1.00 87.50 91 LYS A CA 1
ATOM 696 C C . LYS A 1 91 ? -5.256 -8.520 -19.365 1.00 87.50 91 LYS A C 1
ATOM 698 O O . LYS A 1 91 ? -4.695 -7.734 -20.123 1.00 87.50 91 LYS A O 1
ATOM 703 N N . GLN A 1 92 ? -5.258 -8.383 -18.039 1.00 88.31 92 GLN A N 1
ATOM 704 C CA . GLN A 1 92 ? -4.472 -7.351 -17.360 1.00 88.31 92 GLN A CA 1
ATOM 705 C C . GLN A 1 92 ? -2.982 -7.568 -17.624 1.00 88.31 92 GLN A C 1
ATOM 707 O O . GLN A 1 92 ? -2.501 -8.695 -17.512 1.00 88.31 92 GLN A O 1
ATOM 712 N N . ILE A 1 93 ? -2.270 -6.492 -17.967 1.00 92.31 93 ILE A N 1
ATOM 713 C CA . ILE A 1 93 ? -0.812 -6.533 -18.150 1.00 92.31 93 ILE A CA 1
ATOM 714 C C . ILE A 1 93 ? -0.121 -6.685 -16.792 1.00 92.31 93 ILE A C 1
ATOM 716 O O . ILE A 1 93 ? 0.831 -7.451 -16.654 1.00 92.31 93 ILE A O 1
ATOM 720 N N . VAL A 1 94 ? -0.628 -5.978 -15.780 1.00 92.50 94 VAL A N 1
ATOM 721 C CA . VAL A 1 94 ? -0.134 -6.034 -14.405 1.00 92.50 94 VAL A CA 1
ATOM 722 C C . VAL A 1 94 ? -1.273 -6.452 -13.486 1.00 92.50 94 VAL A C 1
ATOM 724 O O . VAL A 1 94 ? -2.329 -5.823 -13.459 1.00 92.50 94 VAL A O 1
ATOM 727 N N . SER A 1 95 ? -1.044 -7.503 -12.701 1.00 91.25 95 SER A N 1
ATOM 728 C CA . SER A 1 95 ? -1.945 -7.943 -11.635 1.00 91.25 95 SER A CA 1
ATOM 729 C C . SER A 1 95 ? -1.307 -7.692 -10.274 1.00 91.25 95 SER A C 1
ATOM 731 O O . SER A 1 95 ? -0.181 -8.128 -10.031 1.00 91.25 95 SER A O 1
ATOM 733 N N . ILE A 1 96 ? -2.033 -7.034 -9.371 1.00 90.75 96 ILE A N 1
ATOM 734 C CA . ILE A 1 96 ? -1.569 -6.745 -8.009 1.00 90.75 96 ILE A CA 1
ATOM 735 C C . ILE A 1 96 ? -2.517 -7.420 -7.020 1.00 90.75 96 ILE A C 1
ATOM 737 O O . ILE A 1 96 ? -3.690 -7.053 -6.931 1.00 90.75 96 ILE A O 1
ATOM 741 N N . GLY A 1 97 ? -1.995 -8.399 -6.280 1.00 89.06 97 GLY A N 1
ATOM 742 C CA . GLY A 1 97 ? -2.700 -9.077 -5.194 1.00 89.06 97 GLY A CA 1
ATOM 743 C C . GLY A 1 97 ? -2.189 -8.608 -3.835 1.00 89.06 97 GLY A C 1
ATOM 744 O O . GLY A 1 97 ? -0.995 -8.706 -3.557 1.00 89.06 97 GLY A O 1
ATOM 745 N N . ASN A 1 98 ? -3.092 -8.127 -2.981 1.00 86.88 98 ASN A N 1
ATOM 746 C CA . ASN A 1 98 ? -2.771 -7.680 -1.629 1.00 86.88 98 ASN A CA 1
ATOM 747 C C . ASN A 1 98 ? -3.418 -8.618 -0.601 1.00 86.88 98 ASN A C 1
ATOM 749 O O . ASN A 1 98 ? -4.623 -8.848 -0.643 1.00 86.88 98 ASN A O 1
ATOM 753 N N . GLY A 1 99 ? -2.634 -9.116 0.356 1.00 90.56 99 GLY A N 1
ATOM 754 C CA . GLY A 1 99 ? -3.130 -9.981 1.429 1.00 90.56 99 GLY A CA 1
ATOM 755 C C . GLY A 1 99 ? -2.653 -9.525 2.803 1.00 90.56 99 GLY A C 1
ATOM 756 O O . GLY A 1 99 ? -1.506 -9.108 2.964 1.00 90.56 99 GLY A O 1
ATOM 757 N N . MET A 1 100 ? -3.531 -9.593 3.800 1.00 89.31 100 MET A N 1
ATOM 758 C CA . MET A 1 100 ? -3.206 -9.375 5.206 1.00 89.31 100 MET A CA 1
ATOM 759 C C . MET A 1 100 ? -3.571 -10.615 6.011 1.00 89.31 100 MET A C 1
ATOM 761 O O . MET A 1 100 ? -4.736 -10.993 6.108 1.00 89.31 100 MET A O 1
ATOM 765 N N . PHE A 1 101 ? -2.568 -11.218 6.640 1.00 89.94 101 PHE A N 1
ATOM 766 C CA . PHE A 1 101 ? -2.742 -12.419 7.444 1.00 89.94 101 PHE A CA 1
ATOM 767 C C . PHE A 1 101 ? -2.698 -12.065 8.924 1.00 89.94 101 PHE A C 1
ATOM 769 O O . PHE A 1 101 ? -1.728 -11.487 9.413 1.00 89.94 101 PHE A O 1
ATOM 776 N N . LEU A 1 102 ? -3.767 -12.399 9.634 1.00 86.88 102 LEU A N 1
ATOM 777 C CA .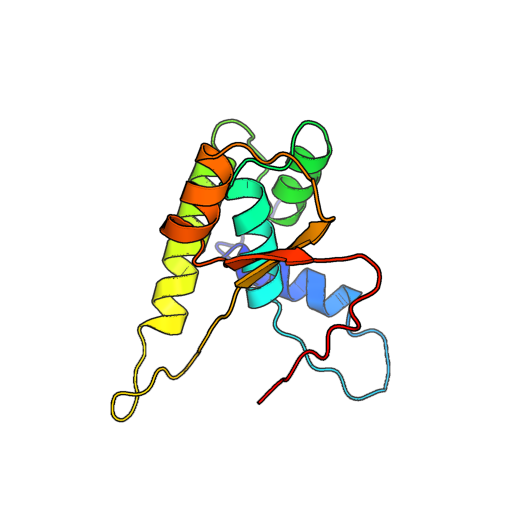 LEU A 1 102 ? -3.948 -12.084 11.044 1.00 86.88 102 LEU A CA 1
ATOM 778 C C . LEU A 1 102 ? -3.957 -13.359 11.869 1.00 86.88 102 LEU A C 1
ATOM 780 O O . LEU A 1 102 ? -4.428 -14.399 11.418 1.00 86.88 102 LEU A O 1
ATOM 784 N N . GLN A 1 103 ? -3.484 -13.283 13.108 1.00 87.00 103 GLN A N 1
ATOM 785 C CA . GLN A 1 103 ? -3.597 -14.413 14.015 1.00 87.00 103 GLN A CA 1
ATOM 786 C C . GLN A 1 103 ? -5.074 -14.734 14.282 1.00 87.00 103 GLN A C 1
ATOM 788 O O . GLN A 1 103 ? -5.902 -13.845 14.500 1.00 87.00 103 GLN A O 1
ATOM 793 N N . ASN A 1 104 ? -5.406 -16.025 14.320 1.00 79.00 104 ASN A N 1
ATOM 794 C CA . ASN A 1 104 ? -6.726 -16.466 14.757 1.00 79.00 104 ASN A CA 1
ATOM 795 C C . ASN A 1 104 ? -7.129 -15.787 16.076 1.00 79.00 104 ASN A C 1
ATOM 797 O O . ASN A 1 104 ? -6.382 -15.827 17.053 1.00 79.00 104 ASN A O 1
ATOM 801 N N . LYS A 1 105 ? -8.359 -15.250 16.103 1.00 80.25 105 LYS A N 1
ATOM 802 C CA . LYS A 1 105 ? -8.987 -14.526 17.228 1.00 80.25 105 LYS A CA 1
ATOM 803 C C . LYS A 1 105 ? -8.559 -13.062 17.408 1.00 80.25 105 LYS A C 1
ATOM 805 O O . LYS A 1 105 ? -8.996 -12.441 18.377 1.00 80.25 105 LYS A O 1
ATOM 810 N N . THR A 1 106 ? -7.786 -12.469 16.495 1.00 83.94 106 THR A N 1
ATOM 811 C CA . THR A 1 106 ? -7.588 -11.011 16.500 1.00 83.94 106 THR A CA 1
ATOM 812 C C . THR A 1 106 ? -8.919 -10.303 16.244 1.00 83.94 106 THR A C 1
ATOM 814 O O . THR A 1 106 ? -9.552 -10.490 15.206 1.00 83.94 106 THR A O 1
ATOM 817 N N . ASN A 1 107 ? -9.353 -9.471 17.193 1.00 85.75 107 ASN A N 1
ATOM 818 C CA . ASN A 1 107 ? -10.560 -8.668 17.030 1.00 85.75 107 ASN A CA 1
ATOM 819 C C . ASN A 1 107 ? -10.244 -7.416 16.199 1.00 85.75 107 ASN A C 1
ATOM 821 O O . ASN A 1 107 ? -9.561 -6.504 16.669 1.00 85.75 107 ASN A O 1
ATOM 825 N N . ILE A 1 108 ? -10.732 -7.380 14.960 1.00 86.44 108 ILE A N 1
ATOM 826 C CA . ILE A 1 108 ? -10.537 -6.263 14.035 1.00 86.44 108 ILE A CA 1
ATOM 827 C C . ILE A 1 108 ? -11.828 -5.457 13.936 1.00 86.44 108 ILE A C 1
ATOM 829 O O . ILE A 1 108 ? -12.924 -5.996 13.804 1.00 86.44 108 ILE A O 1
ATOM 833 N N . LYS A 1 109 ? -11.693 -4.130 13.932 1.00 89.62 109 LYS A N 1
ATOM 834 C CA . LYS A 1 109 ? -12.823 -3.225 13.700 1.00 89.62 109 LYS A CA 1
ATOM 835 C C . LYS A 1 109 ? -13.407 -3.471 12.305 1.00 89.62 109 LYS A C 1
ATOM 837 O O . LYS A 1 109 ? -12.679 -3.364 11.323 1.00 89.62 109 LYS A O 1
ATOM 842 N N . LEU A 1 110 ? -14.720 -3.677 12.198 1.00 90.38 110 LEU A N 1
ATOM 843 C CA . LEU A 1 110 ? -15.398 -3.887 10.909 1.00 90.38 110 LEU A CA 1
ATOM 844 C C . LEU A 1 110 ? -15.070 -2.785 9.886 1.00 90.38 110 LEU A C 1
ATOM 846 O O . LEU A 1 110 ? -14.718 -3.081 8.752 1.00 90.38 110 LEU A O 1
ATOM 850 N N . ASN A 1 111 ? -15.056 -1.520 10.322 1.00 90.00 111 ASN A N 1
ATOM 851 C CA . ASN A 1 111 ? -14.703 -0.383 9.464 1.00 90.00 111 ASN A CA 1
ATOM 852 C C . ASN A 1 111 ? -13.295 -0.477 8.860 1.00 90.00 111 ASN A C 1
ATOM 854 O O . ASN A 1 111 ? -13.056 0.088 7.797 1.00 90.00 111 ASN A O 1
ATOM 858 N N . PHE A 1 112 ? -12.355 -1.137 9.541 1.00 90.56 112 PHE A N 1
ATOM 859 C CA . PHE A 1 112 ? -11.027 -1.393 8.994 1.00 90.56 112 PHE A CA 1
ATOM 860 C C . PHE A 1 112 ? -11.113 -2.443 7.883 1.00 90.56 112 PHE A C 1
ATOM 862 O O . PHE A 1 112 ? -10.668 -2.166 6.776 1.00 90.56 112 PHE A O 1
ATOM 869 N N . LEU A 1 113 ? -11.772 -3.582 8.132 1.00 91.19 113 LEU A N 1
ATOM 870 C CA . LEU A 1 113 ? -11.963 -4.645 7.133 1.00 91.19 113 LEU A CA 1
ATOM 871 C C . LEU A 1 113 ? -12.654 -4.129 5.865 1.00 91.19 113 LEU A C 1
ATOM 873 O O . LEU A 1 113 ? -12.188 -4.380 4.758 1.00 91.19 113 LEU A O 1
ATOM 877 N N . THR A 1 114 ? -13.717 -3.336 6.023 1.00 91.38 114 THR A N 1
ATOM 878 C CA . THR A 1 114 ? -14.434 -2.731 4.893 1.00 91.38 114 THR A CA 1
ATOM 879 C C . THR A 1 114 ? -13.528 -1.824 4.060 1.00 91.38 114 THR A C 1
ATOM 881 O O . THR A 1 114 ? -13.617 -1.832 2.837 1.00 91.38 114 THR A O 1
ATOM 884 N N . ARG A 1 115 ? -12.630 -1.054 4.692 1.00 90.88 115 ARG A N 1
ATOM 885 C CA . ARG A 1 115 ? -11.661 -0.225 3.955 1.00 90.88 115 ARG A CA 1
ATOM 886 C C . ARG A 1 115 ? -10.621 -1.074 3.236 1.00 90.88 115 ARG A C 1
ATOM 888 O O . ARG A 1 115 ? -10.328 -0.776 2.084 1.00 90.88 115 ARG A O 1
ATOM 895 N N . MET A 1 116 ? -10.089 -2.106 3.894 1.00 93.44 116 MET A N 1
ATOM 896 C CA . MET A 1 116 ? -9.105 -3.016 3.294 1.00 93.44 116 MET A CA 1
ATOM 897 C C . MET A 1 116 ? -9.647 -3.648 2.009 1.00 93.44 116 MET A C 1
ATOM 899 O O . MET A 1 116 ? -8.977 -3.599 0.984 1.00 93.44 116 MET A O 1
ATOM 903 N N . SER A 1 117 ? -10.890 -4.131 2.032 1.00 93.00 117 SER A N 1
ATOM 904 C CA . SER A 1 117 ? -11.519 -4.719 0.848 1.00 93.00 117 SER A CA 1
ATOM 905 C C . SER A 1 117 ? -11.871 -3.668 -0.216 1.00 93.00 117 SER A C 1
ATOM 907 O O . SER A 1 117 ? -11.453 -3.797 -1.362 1.00 93.00 117 SER A O 1
ATOM 909 N N . ASN A 1 118 ? -12.579 -2.592 0.152 1.00 92.12 118 ASN A N 1
ATOM 910 C CA . ASN A 1 118 ? -13.185 -1.691 -0.839 1.00 92.12 118 ASN A CA 1
ATOM 911 C C . ASN A 1 118 ? -12.227 -0.650 -1.433 1.00 92.12 118 ASN A C 1
ATOM 913 O O . ASN A 1 118 ? -12.475 -0.165 -2.531 1.00 92.12 118 ASN A O 1
ATOM 917 N N . ILE A 1 119 ? -11.203 -0.229 -0.685 1.00 92.81 119 ILE A N 1
ATOM 918 C CA . ILE A 1 119 ? -10.264 0.818 -1.128 1.00 92.81 119 ILE A CA 1
ATOM 919 C C . ILE A 1 119 ? -8.946 0.194 -1.573 1.00 92.81 119 ILE A C 1
ATOM 921 O O . ILE A 1 119 ? -8.343 0.662 -2.534 1.00 92.81 119 ILE A O 1
ATOM 925 N N . PHE A 1 120 ? -8.495 -0.838 -0.858 1.00 94.81 120 PHE A N 1
ATOM 926 C CA . PHE A 1 120 ? -7.149 -1.384 -1.019 1.00 94.81 120 PHE A CA 1
ATOM 927 C C . PHE A 1 120 ? -7.102 -2.734 -1.738 1.00 94.81 120 PHE A C 1
ATOM 929 O O . PHE A 1 120 ? -6.011 -3.281 -1.916 1.00 94.81 120 PHE A O 1
ATOM 936 N N . TYR A 1 121 ? -8.265 -3.267 -2.140 1.00 93.38 121 TYR A N 1
ATOM 937 C CA . TYR A 1 121 ? -8.399 -4.571 -2.796 1.00 93.38 121 TYR A CA 1
ATOM 938 C C . TYR A 1 121 ? -7.595 -5.658 -2.060 1.00 93.38 121 TYR A C 1
ATOM 940 O O . TYR A 1 121 ? -6.873 -6.446 -2.668 1.00 93.38 121 TYR A O 1
ATOM 948 N N . ASN A 1 122 ? -7.635 -5.610 -0.724 1.00 91.06 122 ASN A N 1
ATOM 949 C CA . ASN A 1 122 ? -6.826 -6.444 0.154 1.00 91.06 122 ASN A CA 1
ATOM 950 C C . ASN A 1 122 ? -7.692 -7.497 0.844 1.00 91.06 122 ASN A C 1
ATOM 952 O O . ASN A 1 122 ? -8.659 -7.162 1.538 1.00 91.06 122 ASN A O 1
ATOM 956 N N . ASP A 1 123 ? -7.285 -8.754 0.697 1.00 90.19 123 ASP A N 1
ATOM 957 C CA . ASP A 1 123 ? -7.909 -9.884 1.368 1.00 90.19 123 ASP A CA 1
ATOM 958 C C . ASP A 1 123 ? -7.355 -10.033 2.784 1.00 90.19 123 ASP A C 1
ATOM 960 O O . ASP A 1 123 ? -6.164 -10.279 2.991 1.00 90.19 123 ASP A O 1
ATOM 964 N N . VAL A 1 124 ? -8.236 -9.911 3.779 1.00 87.62 124 VAL A N 1
ATOM 965 C CA . VAL A 1 124 ? -7.876 -10.080 5.190 1.00 87.62 124 VAL A CA 1
ATOM 966 C C . VAL A 1 124 ? -8.266 -11.480 5.650 1.00 87.62 124 VAL A C 1
ATOM 968 O O . VAL A 1 124 ? -9.449 -11.810 5.743 1.00 87.62 124 VAL A O 1
ATOM 971 N N . LEU A 1 125 ? -7.266 -12.299 5.966 1.00 87.00 125 LEU A N 1
ATOM 972 C CA . LEU A 1 125 ? -7.430 -13.709 6.298 1.00 87.00 125 LEU A CA 1
ATOM 973 C C . LEU A 1 125 ? -6.922 -13.997 7.710 1.00 87.00 125 LEU A C 1
ATOM 975 O O . LEU A 1 125 ? -5.791 -13.670 8.066 1.00 87.00 125 LEU A O 1
ATOM 979 N N . ASN A 1 126 ? -7.751 -14.659 8.516 1.00 84.56 126 ASN A N 1
ATOM 980 C CA . ASN A 1 126 ? -7.320 -15.187 9.806 1.00 84.56 126 ASN A CA 1
ATOM 981 C C . ASN A 1 126 ? -6.614 -16.527 9.593 1.00 84.56 126 ASN 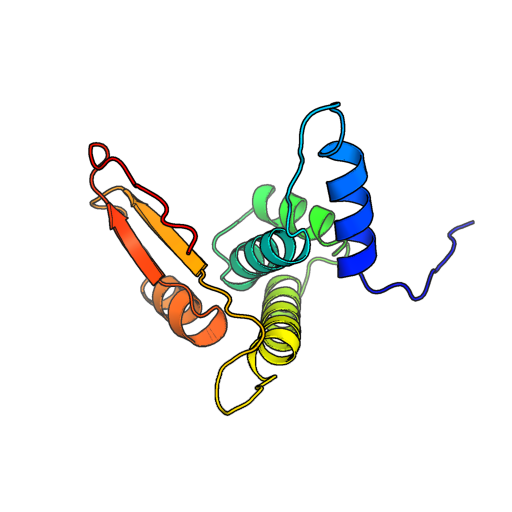A C 1
ATOM 983 O O . ASN A 1 126 ? -7.166 -17.436 8.973 1.00 84.56 126 ASN A O 1
ATOM 987 N N . VAL A 1 127 ? -5.400 -16.646 10.118 1.00 83.81 127 VAL A N 1
ATOM 988 C CA . VAL A 1 127 ? -4.550 -17.823 9.972 1.00 83.81 127 VAL A CA 1
ATOM 989 C C . VAL A 1 127 ? -4.170 -18.378 11.339 1.00 83.81 127 VAL A C 1
ATOM 991 O O . VAL A 1 127 ? -3.914 -17.650 12.306 1.00 83.81 127 VAL A O 1
ATOM 994 N N . SER A 1 128 ? -4.135 -19.707 11.439 1.00 78.56 128 SER A N 1
ATOM 995 C CA . SER A 1 128 ? -3.537 -20.362 12.597 1.00 78.56 128 SER A CA 1
ATOM 996 C C . SER A 1 128 ? -2.018 -20.224 12.498 1.00 78.56 128 SER A C 1
ATOM 998 O O . SER A 1 128 ? -1.437 -20.384 11.426 1.00 78.56 128 SER A O 1
ATOM 1000 N N . SER A 1 129 ? -1.355 -19.973 13.623 1.00 61.91 129 SER A N 1
ATOM 1001 C CA . SER A 1 129 ? 0.105 -19.822 13.717 1.00 61.91 129 SER A CA 1
ATOM 1002 C C . SER A 1 129 ? 0.912 -21.062 13.282 1.00 61.91 129 SER A C 1
ATOM 1004 O O . SER A 1 129 ? 2.134 -21.006 13.260 1.00 61.91 129 SER A O 1
ATOM 1006 N N . TYR A 1 130 ? 0.243 -22.167 12.929 1.00 51.97 130 TYR A N 1
ATOM 1007 C CA . TYR A 1 130 ? 0.838 -23.426 12.465 1.00 51.97 130 TYR A CA 1
ATOM 1008 C C . TYR A 1 130 ? 0.678 -23.677 10.955 1.00 51.97 130 TYR A C 1
ATOM 1010 O O . TYR A 1 130 ? 1.063 -24.738 10.468 1.00 51.97 130 TYR A O 1
ATOM 1018 N N . SER A 1 131 ? 0.105 -22.738 10.198 1.00 44.66 131 SER A N 1
ATOM 1019 C CA . SER A 1 131 ? -0.085 -22.908 8.754 1.00 44.66 131 SER A CA 1
ATOM 1020 C C . SER A 1 131 ? 1.136 -22.396 7.986 1.00 44.66 131 SER A C 1
ATOM 1022 O O . SER A 1 131 ? 1.352 -21.191 7.884 1.00 44.66 131 SER A O 1
ATOM 1024 N N . TYR A 1 132 ? 1.936 -23.314 7.436 1.00 39.25 132 TYR A N 1
ATOM 1025 C CA . TYR A 1 132 ? 2.994 -23.001 6.474 1.00 39.25 132 TYR A CA 1
ATOM 1026 C C . TYR A 1 132 ? 2.377 -22.354 5.225 1.00 39.25 132 TYR A C 1
ATOM 1028 O O . TYR A 1 132 ? 1.728 -23.031 4.427 1.00 39.25 132 TYR A O 1
ATOM 1036 N N . PHE A 1 133 ? 2.572 -21.049 5.043 1.00 43.88 133 PHE A N 1
ATOM 1037 C CA . PHE A 1 133 ? 2.171 -20.366 3.816 1.00 43.88 133 PHE A CA 1
ATOM 1038 C C . PHE A 1 133 ? 3.185 -20.649 2.705 1.00 43.88 133 PHE A C 1
ATOM 1040 O O . PHE A 1 133 ? 4.317 -20.171 2.745 1.00 43.88 133 PHE A O 1
ATOM 1047 N N . LYS A 1 134 ? 2.768 -21.420 1.695 1.00 34.84 134 LYS A N 1
ATOM 1048 C CA . LYS A 1 134 ? 3.421 -21.426 0.381 1.00 34.84 134 LYS A CA 1
ATOM 1049 C C . LYS A 1 134 ? 2.896 -20.228 -0.402 1.00 34.84 134 LYS A C 1
ATOM 1051 O O . LYS A 1 134 ? 1.744 -20.229 -0.825 1.00 34.84 134 LYS A O 1
ATOM 1056 N N . ILE A 1 135 ? 3.735 -19.213 -0.582 1.00 39.91 135 ILE A N 1
ATOM 1057 C CA . ILE A 1 135 ? 3.487 -18.165 -1.574 1.00 39.91 135 ILE A CA 1
ATOM 1058 C C . ILE A 1 135 ? 3.750 -18.799 -2.942 1.00 39.91 135 ILE A C 1
ATOM 1060 O O . ILE A 1 135 ? 4.871 -19.220 -3.223 1.00 39.91 135 ILE A O 1
ATOM 1064 N N . PHE A 1 136 ? 2.710 -18.916 -3.766 1.00 25.27 136 PHE A N 1
ATOM 1065 C CA . PHE A 1 136 ? 2.855 -19.255 -5.177 1.00 25.27 136 PHE A CA 1
ATOM 1066 C C . PHE A 1 136 ? 3.074 -17.953 -5.943 1.00 25.27 136 PHE A C 1
ATOM 1068 O O . PHE A 1 136 ? 2.197 -17.093 -5.967 1.00 25.27 136 PHE A O 1
ATOM 1075 N N . ILE A 1 137 ? 4.256 -17.805 -6.531 1.00 29.20 137 ILE A N 1
ATOM 1076 C CA . ILE A 1 137 ? 4.499 -16.829 -7.592 1.00 29.20 137 ILE A CA 1
ATOM 1077 C C . ILE A 1 137 ? 4.297 -17.620 -8.889 1.00 29.20 137 ILE A C 1
ATOM 1079 O O . ILE A 1 137 ? 4.986 -18.623 -9.088 1.00 29.20 137 ILE A O 1
ATOM 1083 N N . HIS A 1 138 ? 3.285 -17.250 -9.677 1.00 28.91 138 HIS A N 1
ATOM 1084 C CA . HIS A 1 138 ? 3.018 -17.830 -10.997 1.00 28.91 138 HIS A CA 1
ATOM 1085 C C . HIS A 1 138 ? 3.862 -17.151 -12.069 1.00 28.91 138 HIS A C 1
ATOM 1087 O O . HIS A 1 138 ? 4.026 -15.914 -11.975 1.00 28.91 138 HIS A O 1
#

Radius of gyration: 16.8 Å; chains: 1; bounding box: 42×48×43 Å

pLDDT: mean 84.18, std 16.73, range [25.27, 96.0]